Protein AF-A0A8J5TKK1-F1 (afdb_monomer_lite)

Foldseek 3Di:
DDDDDDDDDDDPPVPDPPLVNLVVVLVVLVVVLVVLVVLLVCLVPDPPPDDDDDDPDDDDDRDSVNSVVVSVVSVVVSVVSVVVSVVVLVPDPDPVVNVVVVVVVVVVVVVVVVVVVVVVVVVVVVVVVVVVVVVVVVVVVVVVVVVVVVVVVVVVVVVVVVVVVVVVVVVVPD

Sequence (174 aa):
MHFTGGGGGGGSSGGGATLSEMYQSARRMLLSARDGVARVERLASAPSSSSYSSAPHVGGVGDPAAAADEVRREVTQIRGMCAQMDRLWRSIPAKGQRDLWKRKVEQLSEERILEAKERTELFERANGESSHVLRIFDDEAQAMQSARSSSRMLEEAYDRGVAILHSMLTRGID

Organism: Zizania palustris (NCBI:txid103762)

Secondary structure (DSSP, 8-state):
---PPP---------PPPHHHHHHHHHHHHHHHHHHHHHHHHHHHS------------SSSS-HHHHHHHHHHHHHHHHHHHHHHHHHHHH---HHHHHHHHHHHHHHHHHHHHHHHHHHHHHHHHHHHHHHHHHHHHHHHHHHHHHHHHHHHHHHHHHHHHHHHHHHHHHT--

Radius of gyration: 38.88 Å; chains: 1; bounding box: 72×53×139 Å

Structure (mmCIF, N/CA/C/O backbone):
data_AF-A0A8J5TKK1-F1
#
_entry.id   AF-A0A8J5TKK1-F1
#
loop_
_atom_site.group_PDB
_atom_site.id
_atom_site.type_symbol
_atom_site.label_atom_id
_atom_site.label_alt_id
_atom_site.label_comp_id
_atom_site.label_asym_id
_atom_site.label_entity_id
_atom_site.label_seq_id
_atom_site.pdbx_PDB_ins_code
_atom_site.Cartn_x
_atom_site.Cartn_y
_atom_site.Cartn_z
_atom_site.occupancy
_atom_site.B_iso_or_equiv
_atom_site.auth_seq_id
_atom_site.auth_comp_id
_atom_site.auth_asym_id
_atom_site.auth_atom_id
_atom_site.pdbx_PDB_model_num
ATOM 1 N N . MET A 1 1 ? -16.617 -31.232 65.434 1.00 37.72 1 MET A N 1
ATOM 2 C CA . MET A 1 1 ? -17.635 -31.930 64.624 1.00 37.72 1 MET A CA 1
ATOM 3 C C . MET A 1 1 ? -18.474 -30.879 63.910 1.00 37.72 1 MET A C 1
ATOM 5 O O . MET A 1 1 ? -18.940 -29.970 64.575 1.00 37.72 1 MET A O 1
ATOM 9 N N . HIS A 1 2 ? -18.534 -30.980 62.578 1.00 42.62 2 HIS A N 1
ATOM 10 C CA . HIS A 1 2 ? -19.521 -30.442 61.628 1.00 42.62 2 HIS A CA 1
ATOM 11 C C . HIS A 1 2 ? -20.272 -29.134 61.947 1.00 42.62 2 HIS A C 1
ATOM 13 O O . HIS A 1 2 ? -21.211 -29.128 62.732 1.00 42.62 2 HIS A O 1
ATOM 19 N N . PHE A 1 3 ? -19.998 -28.097 61.147 1.00 39.28 3 PHE A N 1
ATOM 20 C CA . PHE A 1 3 ? -21.066 -27.288 60.556 1.00 39.28 3 PHE A CA 1
ATOM 21 C C . PHE A 1 3 ? -20.974 -27.414 59.036 1.00 39.28 3 PHE A C 1
ATOM 23 O O . PHE A 1 3 ? -19.970 -27.085 58.408 1.00 39.28 3 PHE A O 1
ATOM 30 N N . THR A 1 4 ? -22.011 -28.024 58.482 1.00 44.09 4 THR A N 1
ATOM 31 C CA . THR A 1 4 ? -22.200 -28.382 57.082 1.00 44.09 4 THR A CA 1
ATOM 32 C C . THR A 1 4 ? -22.407 -27.136 56.230 1.00 44.09 4 THR A C 1
ATOM 34 O O . THR A 1 4 ? -23.332 -26.364 56.475 1.00 44.09 4 THR A O 1
ATOM 37 N N . GLY A 1 5 ? -21.562 -26.967 55.212 1.00 40.34 5 GLY A N 1
ATOM 38 C CA . GLY A 1 5 ? -21.752 -25.984 54.153 1.00 40.34 5 GLY A CA 1
ATOM 39 C C . GLY A 1 5 ? -22.956 -26.358 53.292 1.00 40.34 5 GLY A C 1
ATOM 40 O O . GLY A 1 5 ? -22.974 -27.415 52.662 1.00 40.34 5 GLY A O 1
ATOM 41 N N . GLY A 1 6 ? -23.964 -25.490 53.294 1.00 39.78 6 GLY A N 1
ATOM 42 C CA . GLY A 1 6 ? -25.085 -25.530 52.363 1.00 39.78 6 GLY A CA 1
ATOM 43 C C . GLY A 1 6 ? -24.676 -24.870 51.053 1.00 39.78 6 GLY A C 1
ATOM 44 O O . GLY A 1 6 ? -24.340 -23.689 51.027 1.00 39.78 6 GLY A O 1
ATOM 45 N N . GLY A 1 7 ? -24.657 -25.665 49.986 1.00 42.00 7 GLY A N 1
ATOM 46 C CA . GLY A 1 7 ? -24.429 -25.193 48.631 1.00 42.00 7 GLY A CA 1
ATOM 47 C C . GLY A 1 7 ? -25.614 -24.415 48.064 1.00 42.00 7 GLY A C 1
ATOM 48 O O . GLY A 1 7 ? -26.699 -24.377 48.640 1.00 42.00 7 GLY A O 1
ATOM 49 N N . GLY A 1 8 ? -25.403 -23.867 46.871 1.00 36.50 8 GLY A N 1
ATOM 50 C CA . GLY A 1 8 ? -26.500 -23.474 46.002 1.00 36.50 8 GLY A CA 1
ATOM 51 C C . GLY A 1 8 ? -26.244 -22.194 45.231 1.00 36.50 8 GLY A C 1
ATOM 52 O O . GLY A 1 8 ? -26.375 -21.103 45.767 1.00 36.50 8 GLY A O 1
ATOM 53 N N . GLY A 1 9 ? -26.029 -22.361 43.928 1.00 35.16 9 GLY A N 1
ATOM 54 C CA . GLY A 1 9 ? -26.633 -21.457 42.959 1.00 35.16 9 GLY A CA 1
ATOM 55 C C . GLY A 1 9 ? -25.666 -20.550 42.220 1.00 35.16 9 GLY A C 1
ATOM 56 O O . GLY A 1 9 ? -25.015 -19.692 42.801 1.00 35.16 9 GLY A O 1
ATOM 57 N N . GLY A 1 10 ? -25.680 -20.691 40.897 1.00 35.28 10 GLY A N 1
ATOM 58 C CA . GLY A 1 10 ? -25.282 -19.613 40.002 1.00 35.28 10 GLY A CA 1
ATOM 59 C C . GLY A 1 10 ? -24.249 -20.018 38.973 1.00 35.28 10 GLY A C 1
ATOM 60 O O . GLY A 1 10 ? -23.160 -19.458 38.936 1.00 35.28 10 GLY A O 1
ATOM 61 N N . GLY A 1 11 ? -24.602 -20.966 38.103 1.00 44.94 11 GLY A N 1
ATOM 62 C CA . GLY A 1 11 ? -23.945 -21.050 36.809 1.00 44.94 11 GLY A CA 1
ATOM 63 C C . GLY A 1 11 ? -24.092 -19.710 36.087 1.00 44.94 11 GLY A C 1
ATOM 64 O O . GLY A 1 11 ? -25.198 -19.312 35.742 1.00 44.94 11 GLY A O 1
ATOM 65 N N . SER A 1 12 ? -22.973 -19.035 35.845 1.00 46.44 12 SER A N 1
ATOM 66 C CA . SER A 1 12 ? -22.861 -18.023 34.797 1.00 46.44 12 SER A CA 1
ATOM 67 C C . SER A 1 12 ? -22.028 -18.616 33.671 1.00 46.44 12 SER A C 1
ATOM 69 O O . SER A 1 12 ? -20.901 -18.211 33.406 1.00 46.44 12 SER A O 1
ATOM 71 N N . SER A 1 13 ? -22.611 -19.601 32.987 1.00 46.53 13 SER A N 1
ATOM 72 C CA . SER A 1 13 ? -22.230 -19.959 31.622 1.00 46.53 13 SER A CA 1
ATOM 73 C C . SER A 1 13 ? -22.773 -18.886 30.668 1.00 46.53 13 SER A C 1
ATOM 75 O O . SER A 1 13 ? -23.664 -19.133 29.860 1.00 46.53 13 SER A O 1
ATOM 77 N N . GLY A 1 14 ? -22.281 -17.657 30.812 1.00 44.00 14 GLY A N 1
ATOM 78 C CA . GLY A 1 14 ? -22.505 -16.562 29.874 1.00 44.00 14 GLY A CA 1
ATOM 79 C C . GLY A 1 14 ? -21.329 -16.488 28.912 1.00 44.00 14 GLY A C 1
ATOM 80 O O . GLY A 1 14 ? -20.538 -15.555 28.990 1.00 44.00 14 GLY A O 1
ATOM 81 N N . GLY A 1 15 ? -21.173 -17.506 28.061 1.00 42.53 15 GLY A N 1
ATOM 82 C CA . GLY A 1 15 ? -20.136 -17.582 27.028 1.00 42.53 15 GLY A CA 1
ATOM 83 C C . GLY A 1 15 ? -20.390 -16.588 25.894 1.00 42.53 15 GLY A C 1
ATOM 84 O O . GLY A 1 15 ? -20.663 -16.986 24.767 1.00 42.53 15 GLY A O 1
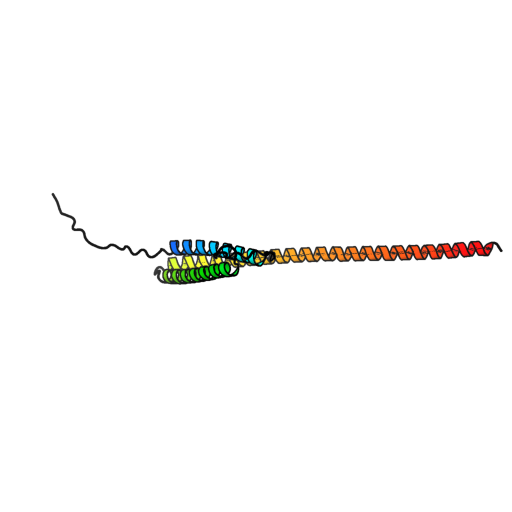ATOM 85 N N . GLY A 1 16 ? -20.359 -15.291 26.194 1.00 53.34 16 GLY A N 1
ATOM 86 C CA . GLY A 1 16 ? -20.218 -14.259 25.176 1.00 53.34 16 GLY A CA 1
ATOM 87 C C . GLY A 1 16 ? -18.755 -14.215 24.762 1.00 53.34 16 GLY A C 1
ATOM 88 O O . GLY A 1 16 ? -17.904 -13.991 25.622 1.00 53.34 16 GLY A O 1
ATOM 89 N N . ALA A 1 17 ? -18.468 -14.455 23.480 1.00 60.09 17 ALA A N 1
ATOM 90 C CA . ALA A 1 17 ? -17.112 -14.368 22.949 1.00 60.09 17 ALA A CA 1
ATOM 91 C C . ALA A 1 17 ? -16.452 -13.071 23.442 1.00 60.09 17 ALA A C 1
ATOM 93 O O . ALA A 1 17 ? -16.985 -11.974 23.248 1.00 60.09 17 ALA A O 1
ATOM 94 N N . THR A 1 18 ? -15.323 -13.193 24.134 1.00 77.75 18 THR A N 1
ATOM 95 C CA . THR A 1 18 ? -14.620 -12.031 24.681 1.00 77.75 18 THR A CA 1
ATOM 96 C C . THR A 1 18 ? -14.172 -11.119 23.534 1.00 77.75 18 THR A C 1
ATOM 98 O O . THR A 1 18 ? -13.967 -11.565 22.403 1.00 77.75 18 THR A O 1
ATOM 101 N N . LEU A 1 19 ? -13.978 -9.822 23.799 1.00 75.88 19 LEU A N 1
ATO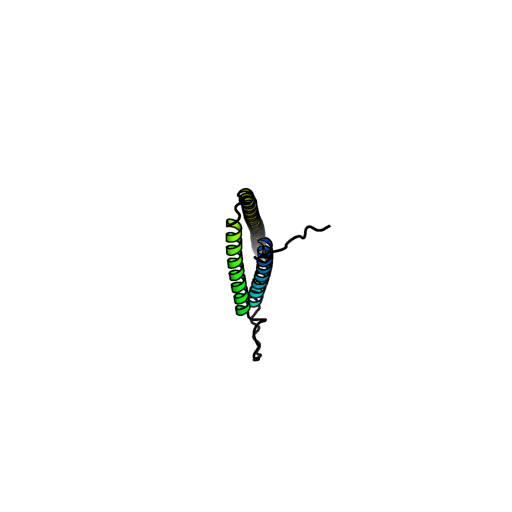M 102 C CA . LEU A 1 19 ? -13.533 -8.855 22.780 1.00 75.88 19 LEU A CA 1
ATOM 103 C C . LEU A 1 19 ? -12.242 -9.322 22.068 1.00 75.88 19 LEU A C 1
ATOM 105 O O . LEU A 1 19 ? -12.060 -9.081 20.876 1.00 75.88 19 LEU A O 1
ATOM 109 N N . SER A 1 20 ? -11.392 -10.066 22.786 1.00 78.00 20 SER A N 1
ATOM 110 C CA . SER A 1 20 ? -10.188 -10.720 22.264 1.00 78.00 20 SER A CA 1
ATOM 111 C C . SER A 1 20 ? -10.496 -11.840 21.261 1.00 78.00 20 SER A C 1
ATOM 113 O O . SER A 1 20 ? -9.914 -11.868 20.178 1.00 78.00 20 SER A O 1
ATOM 115 N N . GLU A 1 21 ? -11.438 -12.736 21.565 1.00 84.50 21 GLU A N 1
ATOM 116 C CA . GLU A 1 21 ? -11.845 -13.830 20.667 1.00 84.50 21 GLU A CA 1
ATOM 117 C C . GLU A 1 21 ? -12.506 -13.294 19.394 1.00 84.50 21 GLU A C 1
ATOM 119 O O . GLU A 1 21 ? -12.194 -13.745 18.288 1.00 84.50 21 GLU A O 1
ATOM 124 N N . MET A 1 22 ? -13.356 -12.272 19.534 1.00 85.38 22 MET A N 1
ATOM 125 C CA . MET A 1 22 ? -13.947 -11.571 18.394 1.00 85.38 22 MET A CA 1
ATOM 126 C C . MET A 1 22 ? -12.878 -10.917 17.518 1.00 85.38 22 MET A C 1
ATOM 128 O O . MET A 1 22 ? -12.909 -11.078 16.299 1.00 85.38 22 MET A O 1
ATOM 132 N N . TYR A 1 23 ? -11.899 -10.242 18.123 1.00 85.56 23 TYR A N 1
ATOM 133 C CA . TYR A 1 23 ? -10.784 -9.644 17.393 1.00 85.56 23 TYR A CA 1
ATOM 134 C C . TYR A 1 23 ? -9.940 -10.697 16.664 1.00 85.56 23 TYR A C 1
ATOM 136 O O . TYR A 1 23 ? -9.640 -10.536 15.482 1.00 85.56 23 TYR A O 1
ATOM 144 N N . GLN A 1 24 ? -9.580 -11.796 17.330 1.00 89.44 24 GLN A N 1
ATOM 145 C CA . GLN A 1 24 ? -8.794 -12.872 16.721 1.00 89.44 24 GLN A CA 1
ATOM 146 C C . GLN A 1 24 ? -9.544 -13.540 15.563 1.00 89.44 24 GLN A C 1
ATOM 148 O O . GLN A 1 24 ? -8.949 -13.817 14.519 1.00 89.44 24 GLN A O 1
ATOM 153 N N . SER A 1 25 ? -10.851 -13.760 15.721 1.00 90.38 25 SER A N 1
ATOM 154 C CA . SER A 1 25 ? -11.701 -14.307 14.665 1.00 90.38 25 SER A CA 1
ATOM 155 C C . SER A 1 25 ? -11.839 -13.336 13.486 1.00 90.38 25 SER A C 1
ATOM 157 O O . SER A 1 25 ? -11.636 -13.742 12.342 1.00 90.38 25 SER A O 1
ATOM 159 N N . ALA A 1 26 ? -12.072 -12.044 13.746 1.00 88.94 26 ALA A N 1
ATOM 160 C CA . ALA A 1 26 ? -12.130 -11.016 12.706 1.00 88.94 26 ALA A CA 1
ATOM 161 C C . ALA A 1 26 ? -10.788 -10.882 11.972 1.00 88.94 26 ALA A C 1
ATOM 163 O O . ALA A 1 26 ? -10.759 -10.771 10.750 1.00 88.94 26 ALA A O 1
ATOM 164 N N . ARG A 1 27 ? -9.663 -10.967 12.694 1.00 88.69 27 ARG A N 1
ATOM 165 C CA . ARG A 1 27 ? -8.313 -10.943 12.114 1.00 88.69 27 ARG A CA 1
ATOM 166 C C . ARG A 1 27 ? -8.061 -12.143 11.203 1.00 88.69 27 ARG A C 1
ATOM 168 O O . ARG A 1 27 ? -7.510 -11.964 10.123 1.00 88.69 27 ARG A O 1
ATOM 175 N N . ARG A 1 28 ? -8.469 -13.349 11.609 1.00 92.44 28 ARG A N 1
ATOM 176 C CA . ARG A 1 28 ? -8.347 -14.553 10.769 1.00 92.44 28 ARG A CA 1
ATOM 177 C C . ARG A 1 28 ? -9.171 -14.416 9.487 1.00 92.44 28 ARG A C 1
ATOM 179 O O . ARG A 1 28 ? -8.663 -14.710 8.412 1.00 92.44 28 ARG A O 1
ATOM 186 N N . MET A 1 29 ? -10.395 -13.903 9.601 1.00 91.75 29 MET A N 1
ATOM 187 C CA . MET A 1 29 ? -11.277 -13.662 8.456 1.00 91.75 29 MET A CA 1
ATOM 188 C C . MET A 1 29 ? -10.746 -12.568 7.526 1.00 91.75 29 MET A C 1
ATOM 190 O O . MET A 1 29 ? -10.800 -12.721 6.316 1.00 91.75 29 MET A O 1
ATOM 194 N N . LEU A 1 30 ? -10.169 -11.494 8.073 1.00 91.38 30 LEU A N 1
ATOM 195 C CA . LEU A 1 30 ? -9.516 -10.444 7.287 1.00 91.38 30 LEU A CA 1
ATOM 196 C C . LEU A 1 30 ? -8.353 -10.991 6.457 1.00 91.38 30 LEU A C 1
ATOM 198 O O . LEU A 1 30 ? -8.190 -10.594 5.308 1.00 91.38 30 LEU A O 1
ATOM 202 N N . LEU A 1 31 ? -7.543 -11.887 7.026 1.00 91.56 31 LEU A N 1
ATOM 203 C CA . LEU A 1 31 ? -6.453 -12.533 6.291 1.00 91.56 31 LEU A CA 1
ATOM 204 C C . LEU A 1 31 ? -7.004 -13.475 5.204 1.00 91.56 31 LEU A C 1
ATOM 206 O O . LEU A 1 31 ? -6.592 -13.346 4.056 1.00 91.56 31 LEU A O 1
ATOM 210 N N . SER A 1 32 ? -8.004 -14.307 5.531 1.00 90.25 32 SER A N 1
ATOM 211 C CA . SER A 1 32 ? -8.713 -15.174 4.567 1.00 90.25 32 SER A CA 1
ATOM 212 C C . SER A 1 32 ? -9.278 -14.388 3.378 1.00 90.25 32 SER A C 1
ATOM 214 O O . SER A 1 32 ? -9.006 -14.722 2.225 1.00 90.25 32 SER A O 1
ATOM 216 N N . ALA A 1 33 ? -9.976 -13.282 3.654 1.00 92.31 33 ALA A N 1
ATOM 217 C CA . ALA A 1 33 ? -10.580 -12.433 2.635 1.00 92.31 33 ALA A CA 1
ATOM 218 C C . ALA A 1 33 ? -9.528 -11.777 1.733 1.00 92.31 33 ALA A C 1
ATOM 220 O O . ALA A 1 33 ? -9.732 -11.686 0.525 1.00 92.31 33 ALA A O 1
ATOM 221 N N . ARG A 1 34 ? -8.380 -11.352 2.285 1.00 92.50 34 ARG A N 1
ATOM 222 C CA . ARG A 1 34 ? -7.260 -10.812 1.488 1.00 92.50 34 ARG A CA 1
ATOM 223 C C . ARG A 1 34 ? -6.681 -11.865 0.549 1.00 92.50 34 ARG A C 1
ATOM 225 O O . ARG A 1 34 ? -6.481 -11.574 -0.629 1.00 92.50 34 ARG A O 1
ATOM 232 N N . ASP A 1 35 ? -6.475 -13.082 1.044 1.00 90.44 35 ASP A N 1
ATOM 233 C CA . ASP A 1 35 ? -6.023 -14.199 0.212 1.00 90.44 35 ASP A CA 1
ATOM 234 C C . ASP A 1 35 ? -7.073 -14.553 -0.854 1.00 90.44 35 ASP A C 1
ATOM 236 O O . ASP A 1 35 ? -6.723 -14.909 -1.980 1.00 90.44 35 ASP A O 1
ATOM 240 N N . GLY A 1 36 ? -8.363 -14.427 -0.524 1.00 87.25 36 GLY A N 1
ATOM 241 C CA . GLY A 1 36 ? -9.487 -14.568 -1.450 1.00 87.25 36 GLY A CA 1
ATOM 242 C C . GLY A 1 36 ? -9.474 -13.534 -2.573 1.00 87.25 36 GLY A C 1
ATOM 243 O O . GLY A 1 36 ? -9.566 -13.910 -3.740 1.00 87.25 36 GLY A O 1
ATOM 244 N N . VAL A 1 37 ? -9.269 -12.253 -2.252 1.00 89.06 37 VAL A N 1
ATOM 245 C CA . VAL A 1 37 ? -9.122 -11.175 -3.248 1.00 89.06 37 VAL A CA 1
ATOM 246 C C . VAL A 1 37 ? -7.953 -11.467 -4.191 1.00 89.06 37 VAL A C 1
ATOM 248 O O . VAL A 1 37 ? -8.135 -11.462 -5.407 1.00 89.06 37 VAL A O 1
ATOM 251 N N . ALA A 1 38 ? -6.792 -11.845 -3.650 1.00 87.94 38 ALA A N 1
ATOM 252 C CA . ALA A 1 38 ? -5.629 -12.209 -4.460 1.00 87.94 38 ALA A CA 1
ATOM 253 C C . ALA A 1 38 ? -5.867 -13.461 -5.336 1.00 87.94 38 ALA A C 1
ATOM 255 O O . ALA A 1 38 ? -5.208 -13.647 -6.362 1.00 87.94 38 ALA A O 1
ATOM 256 N N . ARG A 1 39 ? -6.789 -14.362 -4.960 1.00 86.25 39 ARG A N 1
ATOM 257 C CA . ARG A 1 39 ? -7.235 -15.471 -5.829 1.00 86.25 39 ARG A CA 1
ATOM 258 C C . ARG A 1 39 ? -8.149 -14.977 -6.948 1.00 86.25 39 ARG A C 1
ATOM 260 O O . ARG A 1 39 ? -7.931 -15.366 -8.092 1.00 86.25 39 ARG A O 1
ATOM 267 N N . VAL A 1 40 ? -9.123 -14.118 -6.641 1.00 87.44 40 VAL A N 1
ATOM 268 C CA . VAL A 1 40 ? -10.044 -13.533 -7.634 1.00 87.44 40 VAL A CA 1
ATOM 269 C C . VAL A 1 40 ? -9.268 -12.773 -8.710 1.00 87.44 40 VAL A C 1
ATOM 271 O O . VAL A 1 40 ? -9.510 -12.985 -9.894 1.00 87.44 40 VAL A O 1
ATOM 274 N N . GLU A 1 41 ? -8.285 -11.961 -8.317 1.00 85.38 41 GLU A N 1
ATOM 275 C CA . GLU A 1 41 ? -7.436 -11.208 -9.251 1.00 85.38 41 GLU A CA 1
ATOM 276 C C . GLU A 1 41 ? -6.639 -12.129 -10.1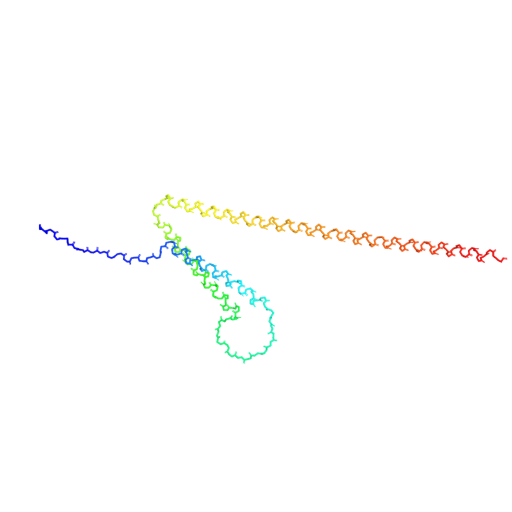85 1.00 85.38 41 GLU A C 1
ATOM 278 O O . GLU A 1 41 ? -6.554 -11.871 -11.386 1.00 85.38 41 GLU A O 1
ATOM 283 N N . ARG A 1 42 ? -6.106 -13.245 -9.669 1.00 86.62 42 ARG A N 1
ATOM 284 C CA . ARG A 1 42 ? -5.386 -14.238 -10.485 1.00 86.62 42 ARG A CA 1
ATOM 285 C C . ARG A 1 42 ? -6.297 -14.975 -11.461 1.00 86.62 42 ARG A C 1
ATOM 287 O O . ARG A 1 42 ? -5.888 -15.199 -12.594 1.00 86.62 42 ARG A O 1
ATOM 294 N N . LEU A 1 43 ? -7.511 -15.335 -11.041 1.00 81.75 43 LEU A N 1
ATOM 295 C CA . LEU A 1 43 ? -8.498 -15.985 -11.911 1.00 81.75 43 LEU A CA 1
ATOM 296 C C . LEU A 1 43 ? -9.024 -15.027 -12.989 1.00 81.75 43 LEU A C 1
ATOM 298 O O . LEU A 1 43 ? -9.246 -15.453 -14.116 1.00 81.75 43 LEU A O 1
ATOM 302 N N . ALA A 1 44 ? -9.172 -13.739 -12.667 1.00 77.62 44 ALA A N 1
ATOM 303 C CA . ALA A 1 44 ? -9.568 -12.704 -13.623 1.00 77.62 44 ALA A CA 1
ATOM 304 C C . ALA A 1 44 ? -8.444 -12.329 -14.606 1.00 77.62 44 ALA A C 1
ATOM 306 O O . ALA A 1 44 ? -8.722 -11.956 -15.742 1.00 77.62 44 ALA A O 1
ATOM 307 N N . SER A 1 45 ? -7.181 -12.435 -14.179 1.00 74.94 45 SER A N 1
ATOM 308 C CA . SER A 1 45 ? -6.002 -12.151 -15.013 1.00 74.94 45 SER A CA 1
ATOM 309 C C . SER A 1 45 ? -5.520 -13.363 -15.816 1.00 74.94 45 SER A C 1
ATOM 311 O O . SER A 1 45 ? -4.638 -13.224 -16.663 1.00 74.94 45 SER A O 1
ATOM 313 N N . ALA A 1 46 ? -6.056 -14.558 -15.548 1.00 70.31 46 ALA A N 1
ATOM 314 C CA . ALA A 1 46 ? -5.726 -15.747 -16.315 1.00 70.31 46 ALA A CA 1
ATOM 315 C C . ALA A 1 46 ? -6.258 -15.582 -17.751 1.00 70.31 46 ALA A C 1
ATOM 317 O O . ALA A 1 46 ? -7.439 -15.266 -17.928 1.00 70.31 46 ALA A O 1
ATOM 318 N N . PRO A 1 47 ? -5.428 -15.793 -18.791 1.00 57.81 47 PRO A N 1
ATOM 319 C CA . PRO A 1 47 ? -5.923 -15.788 -20.157 1.00 57.81 47 PRO A CA 1
ATOM 320 C C . PRO A 1 47 ? -7.025 -16.841 -20.258 1.00 57.81 47 PRO A C 1
ATOM 322 O O . PRO A 1 47 ? -6.849 -17.975 -19.811 1.00 57.81 47 PRO A O 1
ATOM 325 N N . SER A 1 48 ? -8.179 -16.461 -20.812 1.00 56.19 48 SER A N 1
ATOM 326 C CA . SER A 1 48 ? -9.248 -17.406 -21.122 1.00 56.19 48 SER A CA 1
ATOM 327 C C . SER A 1 48 ? -8.735 -18.366 -22.192 1.00 56.19 48 SER A C 1
ATOM 329 O O . SER A 1 48 ? -8.888 -18.123 -23.389 1.00 56.19 48 SER A O 1
ATOM 331 N N . SER A 1 49 ? -8.068 -19.435 -21.767 1.00 44.47 49 SER A N 1
ATOM 332 C CA . SER A 1 49 ? -7.686 -20.543 -22.627 1.00 44.47 49 SER A CA 1
ATOM 333 C C . SER A 1 49 ? -8.972 -21.179 -23.128 1.00 44.47 49 SER A C 1
ATOM 335 O O . SER A 1 49 ? -9.591 -22.005 -22.460 1.00 44.47 49 SER A O 1
ATOM 337 N N . SER A 1 50 ? -9.404 -20.755 -24.309 1.00 54.44 50 SER A N 1
ATOM 338 C CA . SER A 1 50 ? -10.371 -21.492 -25.098 1.00 54.44 50 SER A CA 1
ATOM 339 C C . SER A 1 50 ? -9.781 -22.868 -25.380 1.00 54.44 50 SER A C 1
ATOM 341 O O . SER A 1 50 ? -8.851 -23.024 -26.163 1.00 54.44 50 SER A O 1
ATOM 343 N N . SER A 1 51 ? -10.307 -23.886 -24.715 1.00 43.25 51 SER A N 1
ATOM 344 C CA . SER A 1 51 ? -10.341 -25.244 -25.242 1.00 43.25 51 SER A CA 1
ATOM 345 C C . SER A 1 51 ? -11.447 -25.999 -24.528 1.00 43.25 51 SER A C 1
ATOM 347 O O . SER A 1 51 ? -11.334 -26.356 -23.362 1.00 43.25 51 SER A O 1
ATOM 349 N N . TYR A 1 52 ? -12.559 -26.122 -25.254 1.00 49.47 52 TYR A N 1
ATOM 350 C CA . TYR A 1 52 ? -13.509 -27.227 -25.220 1.00 49.47 52 TYR A CA 1
ATOM 351 C C . TYR A 1 52 ? -13.219 -28.285 -24.140 1.00 49.47 52 TYR A C 1
ATOM 353 O O . TYR A 1 52 ? -12.265 -29.046 -24.220 1.00 49.47 52 TYR A O 1
ATOM 361 N N . SER A 1 53 ? -14.093 -28.385 -23.148 1.00 42.31 53 SER A N 1
ATOM 362 C CA . SER A 1 53 ? -14.460 -29.669 -22.551 1.00 42.31 53 SER A CA 1
ATOM 363 C C . SER A 1 53 ? -15.740 -29.462 -21.768 1.00 42.31 53 SER A C 1
ATOM 365 O O . SER A 1 53 ? -15.755 -28.995 -20.632 1.00 42.31 53 SER A O 1
ATOM 367 N N . SER A 1 54 ? -16.841 -29.774 -22.439 1.00 56.34 54 SER A N 1
ATOM 368 C CA . SER A 1 54 ? -18.149 -29.952 -21.837 1.00 56.34 54 SER A CA 1
ATOM 369 C C . SER A 1 54 ? -18.066 -31.091 -20.817 1.00 56.34 54 SER A C 1
ATOM 371 O O . SER A 1 54 ? -18.101 -32.262 -21.179 1.00 56.34 54 SER A O 1
ATOM 373 N N . ALA A 1 55 ? -17.959 -30.745 -19.539 1.00 45.59 55 ALA A N 1
ATOM 374 C CA . ALA A 1 55 ? -18.288 -31.632 -18.432 1.00 45.59 55 ALA A CA 1
ATOM 375 C C . ALA A 1 55 ? -18.987 -30.806 -17.340 1.00 45.59 55 ALA A C 1
ATOM 377 O O . ALA A 1 55 ? -18.552 -29.679 -17.063 1.00 45.59 55 ALA A O 1
ATOM 378 N N . PRO A 1 56 ? -20.070 -31.319 -16.726 1.00 50.19 56 PRO A N 1
ATOM 379 C CA . PRO A 1 56 ? -20.772 -30.616 -15.666 1.00 50.19 56 PRO A CA 1
ATOM 380 C C . PRO A 1 56 ? -19.889 -30.662 -14.420 1.00 50.19 56 PRO A C 1
ATOM 382 O O . PRO A 1 56 ? -19.833 -31.659 -13.703 1.00 50.19 56 PRO A O 1
ATOM 385 N N . HIS A 1 57 ? -19.141 -29.592 -14.188 1.00 42.28 57 HIS A N 1
ATOM 386 C CA . HIS A 1 57 ? -18.320 -29.448 -13.002 1.00 42.28 57 HIS A CA 1
ATOM 387 C C . HIS A 1 57 ? -19.206 -28.873 -11.901 1.00 42.28 57 HIS A C 1
ATOM 389 O O . HIS A 1 57 ? -19.553 -27.694 -11.878 1.00 42.28 57 HIS A O 1
ATOM 395 N N . VAL A 1 58 ? -19.609 -29.778 -11.010 1.00 46.88 58 VAL A N 1
ATOM 396 C CA . VAL A 1 58 ? -20.063 -29.489 -9.651 1.00 46.88 58 VAL A CA 1
ATOM 397 C C . VAL A 1 58 ? -19.208 -28.351 -9.086 1.00 46.88 58 VAL A C 1
ATOM 399 O O . VAL A 1 58 ? -17.981 -28.391 -9.162 1.00 46.88 58 VAL A O 1
ATOM 402 N N . GLY A 1 59 ? -19.880 -27.301 -8.616 1.00 50.84 59 GLY A N 1
ATOM 403 C CA . GLY A 1 59 ? -19.277 -26.000 -8.361 1.00 50.84 59 GLY A CA 1
ATOM 404 C C . GLY A 1 59 ? -18.093 -25.995 -7.392 1.00 50.84 59 GLY A C 1
ATOM 405 O O . GLY A 1 59 ? -17.951 -26.858 -6.529 1.00 50.84 59 GLY A O 1
ATOM 406 N N . GLY A 1 60 ? -17.294 -24.931 -7.499 1.00 51.72 60 GLY A N 1
ATOM 407 C CA . GLY A 1 60 ? -16.668 -24.335 -6.318 1.00 51.72 60 GLY A CA 1
ATOM 408 C C . GLY A 1 60 ? -15.196 -23.937 -6.402 1.00 51.72 60 GLY A C 1
ATOM 409 O O . GLY A 1 60 ? -14.779 -23.161 -5.555 1.00 51.72 60 GLY A O 1
ATOM 410 N N . VAL A 1 61 ? -14.393 -24.404 -7.366 1.00 52.88 61 VAL A N 1
ATOM 411 C CA . VAL A 1 61 ? -12.917 -24.278 -7.224 1.00 52.88 61 VAL A CA 1
ATOM 412 C C . VAL A 1 61 ? -12.235 -23.372 -8.264 1.00 52.88 61 VAL A C 1
ATOM 414 O O . VAL A 1 61 ? -11.081 -22.999 -8.079 1.00 52.88 61 VAL A O 1
ATOM 417 N N . GLY A 1 62 ? -12.933 -22.93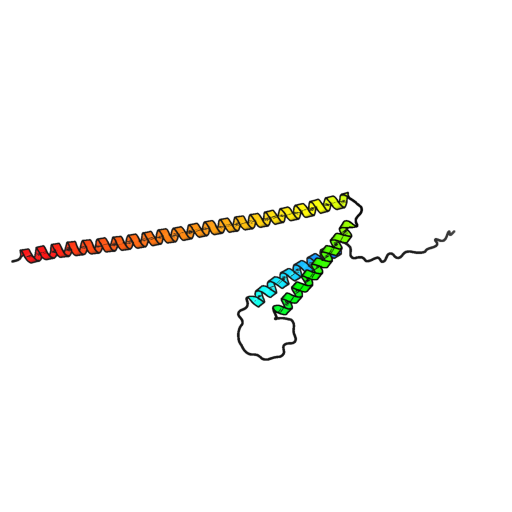6 -9.317 1.00 60.25 62 GLY A N 1
ATOM 418 C CA . GLY A 1 62 ? -12.323 -22.135 -10.394 1.00 60.25 62 GLY A CA 1
ATOM 419 C C . GLY A 1 62 ? -13.129 -20.936 -10.889 1.00 60.25 62 GLY A C 1
ATOM 420 O O . GLY A 1 62 ? -12.691 -20.279 -11.827 1.00 60.25 62 GLY A O 1
ATOM 421 N N . ASP A 1 63 ? -14.290 -20.647 -10.296 1.00 75.38 63 ASP A N 1
ATOM 422 C CA . ASP A 1 63 ? -15.145 -19.549 -10.752 1.00 75.38 63 ASP A CA 1
ATOM 423 C C . ASP A 1 63 ? -14.784 -18.232 -10.031 1.00 75.38 63 ASP A C 1
ATOM 425 O O . ASP A 1 63 ? -14.965 -18.137 -8.807 1.00 75.38 63 ASP A O 1
ATOM 429 N N . PRO A 1 64 ? -14.290 -17.201 -10.751 1.00 76.31 64 PRO A N 1
ATOM 430 C CA . PRO A 1 64 ? -13.985 -15.901 -10.159 1.00 76.31 64 PRO A CA 1
ATOM 431 C C . PRO A 1 64 ? -15.219 -15.223 -9.544 1.00 76.31 64 PRO A C 1
ATOM 433 O O . PRO A 1 64 ? -15.073 -14.482 -8.569 1.00 76.31 64 PRO A O 1
ATOM 436 N N . ALA A 1 65 ? -16.429 -15.483 -10.054 1.00 82.19 65 ALA A N 1
ATOM 437 C CA . ALA A 1 65 ? -17.658 -14.896 -9.523 1.00 82.19 65 ALA A CA 1
ATOM 438 C C . ALA A 1 65 ? -18.016 -15.480 -8.148 1.00 82.19 65 ALA A C 1
ATOM 440 O O . ALA A 1 65 ? -18.268 -14.719 -7.209 1.00 82.19 65 ALA A O 1
ATOM 441 N N . ALA A 1 66 ? -17.949 -16.808 -8.006 1.00 83.56 66 ALA A N 1
ATOM 442 C CA . ALA A 1 66 ? -18.193 -17.501 -6.741 1.00 83.56 66 ALA A CA 1
ATOM 443 C C . ALA A 1 66 ? -17.160 -17.127 -5.661 1.00 83.56 66 ALA A C 1
ATOM 445 O O . ALA A 1 66 ? -17.529 -16.870 -4.514 1.00 83.56 66 ALA A O 1
ATOM 446 N N . ALA A 1 67 ? -15.879 -17.023 -6.033 1.00 82.81 67 ALA A N 1
ATOM 447 C CA . ALA A 1 67 ? -14.823 -16.570 -5.126 1.00 82.81 67 ALA A CA 1
ATOM 448 C C . ALA A 1 67 ? -15.032 -15.107 -4.687 1.00 82.81 67 ALA A C 1
ATOM 450 O O . ALA A 1 67 ? -14.842 -14.765 -3.519 1.00 82.81 67 ALA A O 1
ATOM 451 N N . ALA A 1 68 ? -15.487 -14.238 -5.595 1.00 87.19 68 ALA A N 1
ATOM 452 C CA . ALA A 1 68 ? -15.827 -12.864 -5.247 1.00 87.19 68 ALA A CA 1
ATOM 453 C C . ALA A 1 68 ? -17.060 -12.781 -4.324 1.00 87.19 68 ALA A C 1
ATOM 455 O O . ALA A 1 68 ? -17.104 -11.914 -3.450 1.00 87.19 68 ALA A O 1
ATOM 456 N N . ASP A 1 69 ? -18.048 -13.672 -4.473 1.00 90.31 69 ASP A N 1
ATOM 457 C CA . ASP A 1 69 ? -19.192 -13.777 -3.553 1.00 90.31 69 ASP A CA 1
ATOM 458 C C . ASP A 1 69 ? -18.785 -14.217 -2.145 1.00 90.31 69 ASP A C 1
ATOM 460 O O . ASP A 1 69 ? -19.296 -13.677 -1.161 1.00 90.31 69 ASP A O 1
ATOM 464 N N . GLU A 1 70 ? -17.850 -15.159 -2.032 1.00 89.00 70 GLU A N 1
ATOM 465 C CA . GLU A 1 70 ? -17.286 -15.579 -0.748 1.00 89.00 70 GLU A CA 1
ATOM 466 C C . GLU A 1 70 ? -16.595 -14.406 -0.040 1.00 89.00 70 GLU A C 1
ATOM 468 O O . GLU A 1 70 ? -16.952 -14.079 1.094 1.00 89.00 70 GLU A O 1
ATOM 473 N N . VAL A 1 71 ? -15.724 -13.679 -0.749 1.00 91.44 71 VAL A N 1
ATOM 474 C CA . VAL A 1 71 ? -15.076 -12.465 -0.226 1.00 91.44 71 VAL A CA 1
ATOM 475 C C . VAL A 1 71 ? -16.117 -11.420 0.203 1.00 91.44 71 VAL A C 1
ATOM 477 O O . VAL A 1 71 ? -15.996 -10.826 1.276 1.00 91.44 71 VAL A O 1
ATOM 480 N N . ARG A 1 72 ? -17.183 -11.199 -0.583 1.00 92.88 72 ARG A N 1
ATOM 481 C CA . ARG A 1 72 ? -18.274 -10.267 -0.221 1.00 92.88 72 ARG A CA 1
ATOM 482 C C . ARG A 1 72 ? -18.988 -10.678 1.070 1.00 92.88 72 ARG A C 1
ATOM 484 O O . ARG A 1 72 ? -19.330 -9.813 1.888 1.00 92.88 72 ARG A O 1
ATOM 491 N N . ARG A 1 73 ? -19.222 -11.977 1.265 1.00 94.25 73 ARG A N 1
ATOM 492 C CA . ARG A 1 73 ? -19.838 -12.517 2.488 1.00 94.25 73 ARG A CA 1
ATOM 493 C C . ARG A 1 73 ? -18.914 -12.356 3.689 1.00 94.25 73 ARG A C 1
ATOM 495 O O . ARG A 1 73 ? -19.358 -11.821 4.705 1.00 94.25 73 ARG A O 1
ATOM 502 N N . GLU A 1 74 ? -17.640 -12.719 3.556 1.00 92.62 74 GLU A N 1
ATOM 503 C CA . GLU A 1 74 ? -16.636 -12.553 4.615 1.00 92.62 74 GLU A CA 1
ATOM 504 C C . GLU A 1 74 ? -16.501 -11.081 5.030 1.00 92.62 74 GLU A C 1
ATOM 506 O O . GLU A 1 74 ? -16.562 -10.760 6.216 1.00 92.62 74 GLU A O 1
ATOM 511 N N . VAL A 1 75 ? -16.426 -10.151 4.071 1.00 92.94 75 VAL A N 1
ATOM 512 C CA . VAL A 1 75 ? -16.394 -8.698 4.337 1.00 92.94 75 VAL A CA 1
ATOM 513 C C . VAL A 1 75 ? -17.636 -8.240 5.106 1.00 92.94 75 VAL A C 1
ATOM 515 O O . VAL A 1 75 ? -17.538 -7.434 6.035 1.00 92.94 75 VAL A O 1
ATOM 518 N N . THR A 1 76 ? -18.813 -8.757 4.751 1.00 95.56 76 THR A N 1
ATOM 519 C CA . THR A 1 76 ? -20.065 -8.446 5.455 1.00 95.56 76 THR A CA 1
ATOM 520 C C . THR A 1 76 ? -20.041 -8.966 6.895 1.00 95.56 76 THR A C 1
ATOM 522 O O . THR A 1 76 ? -20.435 -8.249 7.819 1.00 95.56 76 THR A O 1
ATOM 525 N N . GLN A 1 77 ? -19.511 -10.169 7.114 1.00 93.00 77 GLN A N 1
ATOM 526 C CA . GLN A 1 77 ? -19.360 -10.752 8.446 1.00 93.00 77 GLN A CA 1
ATOM 527 C C . GLN A 1 77 ? -18.332 -9.990 9.295 1.00 93.00 77 GLN A C 1
ATOM 529 O O . GLN A 1 77 ? -18.619 -9.680 10.453 1.00 93.00 77 GLN A O 1
ATOM 534 N N . ILE A 1 78 ? -17.195 -9.591 8.713 1.00 93.06 78 ILE A N 1
ATOM 535 C CA . ILE A 1 78 ? -16.197 -8.728 9.366 1.00 93.06 78 ILE A CA 1
ATOM 536 C C . ILE A 1 78 ? -16.853 -7.422 9.823 1.00 93.06 78 ILE A C 1
ATOM 538 O O . ILE A 1 78 ? -16.717 -7.050 10.987 1.00 93.06 78 ILE A O 1
ATOM 542 N N . ARG A 1 79 ? -17.626 -6.753 8.954 1.00 92.12 79 ARG A N 1
ATOM 543 C CA . ARG A 1 79 ? -18.354 -5.520 9.314 1.00 92.12 79 ARG A CA 1
ATOM 544 C C . ARG A 1 79 ? -19.306 -5.737 10.494 1.00 92.12 79 ARG A C 1
ATOM 546 O O . ARG A 1 79 ? -19.346 -4.911 11.407 1.00 92.12 79 ARG A O 1
ATOM 553 N N . GLY A 1 80 ? -20.035 -6.854 10.511 1.00 92.50 80 GLY A N 1
ATOM 554 C CA . GLY A 1 80 ? -20.912 -7.225 11.625 1.00 92.50 80 GLY A CA 1
ATOM 555 C C . GLY A 1 80 ? -20.155 -7.479 12.934 1.00 92.50 80 GLY A C 1
ATOM 556 O O . GLY A 1 80 ? -20.614 -7.082 14.006 1.00 92.50 80 GLY A O 1
ATOM 557 N N . MET A 1 81 ? -18.977 -8.100 12.866 1.00 88.75 81 MET A N 1
ATOM 558 C CA . MET A 1 81 ? -18.108 -8.304 14.028 1.00 88.75 81 MET A CA 1
ATOM 559 C C . MET A 1 81 ? -17.505 -6.993 14.538 1.00 88.75 81 MET A C 1
ATOM 561 O O . MET A 1 81 ? -17.475 -6.789 15.749 1.00 88.75 81 MET A O 1
ATOM 565 N N . CYS A 1 82 ? -17.098 -6.082 13.648 1.00 87.62 82 CYS A N 1
ATOM 566 C CA . CYS A 1 82 ? -16.639 -4.741 14.018 1.00 87.62 82 CYS A CA 1
ATOM 567 C C . CYS A 1 82 ? -17.726 -3.985 14.789 1.00 87.62 82 CYS A C 1
ATOM 569 O O . CYS A 1 82 ? -17.475 -3.525 15.898 1.00 87.62 82 CYS A O 1
ATOM 571 N N . ALA A 1 83 ? -18.959 -3.955 14.274 1.00 87.94 83 ALA A N 1
ATOM 572 C CA . ALA A 1 83 ? -20.074 -3.294 14.952 1.00 87.94 83 ALA A CA 1
ATOM 573 C C . ALA A 1 83 ? -20.382 -3.905 16.334 1.00 87.94 83 ALA A C 1
ATOM 575 O O . ALA A 1 83 ? -20.730 -3.186 17.272 1.00 87.94 83 ALA A O 1
ATOM 576 N N . GLN A 1 84 ? -20.251 -5.227 16.479 1.00 88.00 84 GLN A N 1
ATOM 577 C CA . GLN A 1 84 ? -20.408 -5.907 17.768 1.00 88.00 84 GLN A CA 1
ATOM 578 C C . GLN A 1 84 ? -19.264 -5.578 18.735 1.00 88.00 84 GLN A C 1
ATOM 580 O O . GLN A 1 84 ? -19.526 -5.241 19.890 1.00 88.00 84 GLN A O 1
ATOM 585 N N . MET A 1 85 ? -18.016 -5.596 18.260 1.00 87.44 85 MET A N 1
ATOM 586 C CA . MET A 1 85 ? -16.855 -5.163 19.039 1.00 87.44 85 MET A CA 1
ATOM 587 C C . MET A 1 85 ? -17.005 -3.710 19.495 1.00 87.44 85 MET A C 1
ATOM 589 O O . MET A 1 85 ? -16.746 -3.426 20.658 1.00 87.44 85 MET A O 1
ATOM 593 N N . ASP A 1 86 ? -17.490 -2.810 18.637 1.00 84.00 86 ASP A N 1
ATOM 594 C CA . ASP A 1 86 ? -17.743 -1.403 18.969 1.00 84.00 86 ASP A CA 1
ATOM 595 C C . ASP A 1 86 ? -18.814 -1.227 20.052 1.00 84.00 86 ASP A C 1
ATOM 597 O O . ASP A 1 86 ? -18.694 -0.353 20.917 1.00 84.00 86 ASP A O 1
ATOM 601 N N . ARG A 1 87 ? -19.869 -2.050 20.029 1.00 84.56 87 ARG A N 1
ATOM 602 C CA . ARG A 1 87 ? -20.911 -2.042 21.068 1.00 84.56 87 ARG A CA 1
ATOM 603 C C . ARG A 1 87 ? -20.368 -2.541 22.402 1.00 84.56 87 ARG A C 1
ATOM 605 O O . ARG A 1 87 ? -20.564 -1.869 23.413 1.00 84.56 87 ARG A O 1
ATOM 612 N N . LEU A 1 88 ? -19.656 -3.669 22.398 1.00 83.62 88 LEU A N 1
ATOM 613 C CA . LEU A 1 88 ? -19.013 -4.218 23.597 1.00 83.62 88 LEU A CA 1
ATOM 614 C C . LEU A 1 88 ? -18.015 -3.218 24.175 1.00 83.62 88 LEU A C 1
ATOM 616 O O . LEU A 1 88 ? -18.043 -2.915 25.364 1.00 83.62 88 LEU A O 1
ATOM 620 N N . TRP A 1 89 ? -17.206 -2.624 23.307 1.00 74.62 89 TRP A N 1
ATOM 621 C CA . TRP A 1 89 ? -16.251 -1.589 23.653 1.00 74.62 89 TRP A CA 1
ATOM 622 C C . TRP A 1 89 ? -16.904 -0.364 24.311 1.00 74.62 89 TRP A C 1
ATOM 624 O O . TRP A 1 89 ? -16.451 0.105 25.357 1.00 74.62 89 TRP A O 1
ATOM 634 N N . ARG A 1 90 ? -18.008 0.140 23.744 1.00 78.19 90 ARG A N 1
ATOM 635 C CA . ARG A 1 90 ? -18.770 1.265 24.314 1.00 78.19 90 ARG A CA 1
ATOM 636 C C . ARG A 1 90 ? -19.474 0.925 25.625 1.00 78.19 90 ARG A C 1
ATOM 638 O O . ARG A 1 90 ? -19.747 1.841 26.398 1.00 78.19 90 ARG A O 1
ATOM 645 N N . SER A 1 91 ? -19.751 -0.354 25.874 1.00 80.44 91 SER A N 1
ATOM 646 C CA . SER A 1 91 ? -20.400 -0.817 27.102 1.00 80.44 91 SER A CA 1
ATOM 647 C C . SER A 1 91 ? -19.457 -0.891 28.311 1.00 80.44 91 SER A C 1
ATOM 649 O O . SER A 1 91 ? -19.928 -1.024 29.436 1.00 80.44 91 SER A O 1
ATOM 651 N N . ILE A 1 92 ? -18.137 -0.757 28.110 1.00 76.94 92 ILE A N 1
ATOM 652 C CA . ILE A 1 92 ? -17.147 -0.772 29.195 1.00 76.94 92 ILE A CA 1
ATOM 653 C C . ILE A 1 92 ? -17.235 0.546 29.997 1.00 76.94 92 ILE A C 1
ATOM 655 O O . ILE A 1 92 ? -16.935 1.616 29.455 1.00 76.94 92 ILE A O 1
ATOM 659 N N . PRO A 1 93 ? -17.586 0.504 31.300 1.00 65.94 93 PRO A N 1
ATOM 660 C CA . PRO A 1 93 ? -17.795 1.707 32.114 1.00 65.94 93 PRO A CA 1
ATOM 661 C C . PRO A 1 93 ? -16.485 2.411 32.517 1.00 65.94 93 PRO A C 1
ATOM 663 O O . PRO A 1 93 ? -16.492 3.581 32.897 1.00 65.94 93 PRO A O 1
ATOM 666 N N . ALA A 1 94 ? -15.337 1.734 32.413 1.00 74.31 94 ALA A N 1
ATOM 667 C CA . ALA A 1 94 ? -14.040 2.275 32.811 1.00 74.31 94 ALA A CA 1
ATOM 668 C C . ALA A 1 94 ? -13.476 3.269 31.772 1.00 74.31 94 ALA A C 1
ATOM 670 O O . ALA A 1 94 ? -12.886 2.880 30.760 1.00 74.31 94 ALA A O 1
ATOM 671 N N . LYS A 1 95 ? -13.594 4.575 32.057 1.00 69.25 95 LYS A N 1
ATOM 672 C CA . LYS A 1 95 ? -13.078 5.676 31.216 1.00 69.25 95 LYS A CA 1
ATOM 673 C C . LYS A 1 95 ? -11.582 5.537 30.880 1.00 69.25 95 LYS A C 1
ATOM 675 O O . LYS A 1 95 ? -11.199 5.737 29.734 1.00 69.25 95 LYS A O 1
ATOM 680 N N . GLY A 1 96 ? -10.763 5.094 31.838 1.00 73.00 96 GLY A N 1
ATOM 681 C CA . GLY A 1 96 ? -9.321 4.907 31.637 1.00 73.00 96 GLY A CA 1
ATOM 682 C C . GLY A 1 96 ? -8.964 3.848 30.586 1.00 73.00 96 GLY A C 1
ATOM 683 O O . GLY A 1 96 ? -8.087 4.086 29.763 1.00 73.00 96 GLY A O 1
ATOM 684 N N . GLN A 1 97 ? -9.677 2.715 30.553 1.00 68.12 97 GLN A N 1
ATOM 685 C CA . GLN A 1 97 ? -9.492 1.689 29.516 1.00 68.12 97 GLN A CA 1
ATOM 686 C C . GLN A 1 97 ? -9.897 2.230 28.145 1.00 68.12 97 GLN A C 1
ATOM 688 O O . GLN A 1 97 ? -9.165 2.065 27.167 1.00 68.12 97 GLN A O 1
ATOM 693 N N . ARG A 1 98 ? -11.014 2.967 28.098 1.00 71.56 98 ARG A N 1
ATOM 694 C CA . ARG A 1 98 ? -11.505 3.589 26.869 1.00 71.56 98 ARG A CA 1
ATOM 695 C C . ARG A 1 98 ? -10.505 4.544 26.220 1.00 71.56 98 ARG A C 1
ATOM 697 O O . ARG A 1 98 ? -10.300 4.501 25.006 1.00 71.56 98 ARG A O 1
ATOM 704 N N . ASP A 1 99 ? -9.886 5.397 27.024 1.00 77.81 99 ASP A N 1
ATOM 705 C CA . ASP A 1 99 ? -8.935 6.398 26.535 1.00 77.81 99 ASP A CA 1
ATOM 706 C C . ASP A 1 99 ? -7.613 5.763 26.071 1.00 77.81 99 ASP A C 1
ATOM 708 O O . ASP A 1 99 ? -6.979 6.251 25.136 1.00 77.81 99 ASP A O 1
ATOM 712 N N . LEU A 1 100 ? -7.217 4.642 26.678 1.00 75.44 100 LEU A N 1
ATOM 713 C CA . LEU A 1 100 ? -5.987 3.921 26.345 1.00 75.44 100 LEU A CA 1
ATOM 714 C C . LEU A 1 100 ? -6.070 3.247 24.970 1.00 75.44 100 LEU A C 1
ATOM 716 O O . LEU A 1 100 ? -5.158 3.366 24.155 1.00 75.44 100 LEU A O 1
ATOM 720 N N . TRP A 1 101 ? -7.192 2.596 24.677 1.00 76.69 101 TRP A N 1
ATOM 721 C CA . TRP A 1 101 ? -7.455 2.031 23.353 1.00 76.69 101 TRP A CA 1
ATOM 722 C C . TRP A 1 101 ? -7.678 3.105 22.297 1.00 76.69 101 TRP A C 1
ATOM 724 O O . TRP A 1 101 ? -7.195 2.947 21.184 1.00 76.69 101 TRP A O 1
ATOM 734 N N . LYS A 1 102 ? -8.355 4.214 22.634 1.00 77.50 102 LYS A N 1
ATOM 735 C CA . LYS A 1 102 ? -8.508 5.337 21.699 1.00 77.50 102 LYS A CA 1
ATOM 736 C C . LYS A 1 102 ? -7.139 5.843 21.235 1.00 77.50 102 LYS A C 1
ATOM 738 O O . LYS A 1 102 ? -6.913 5.903 20.033 1.00 77.50 102 LYS A O 1
ATOM 743 N N . ARG A 1 103 ? -6.210 6.082 22.170 1.00 81.62 103 ARG A N 1
ATOM 744 C CA . ARG A 1 103 ? -4.818 6.445 21.847 1.00 81.62 103 ARG A CA 1
ATOM 745 C C . ARG A 1 103 ? -4.126 5.397 20.976 1.00 81.62 103 ARG A C 1
ATOM 747 O O . ARG A 1 103 ? -3.419 5.750 20.045 1.00 81.62 103 ARG A O 1
ATOM 754 N N . LYS A 1 104 ? -4.348 4.109 21.246 1.00 77.62 104 LYS A N 1
ATOM 755 C CA . LYS A 1 104 ? -3.750 3.022 20.457 1.00 77.62 104 LYS A CA 1
ATOM 756 C C . LYS A 1 104 ? -4.308 2.942 19.031 1.00 77.62 104 LYS A C 1
ATOM 758 O O . LYS A 1 104 ? -3.560 2.667 18.102 1.00 77.62 104 LYS A O 1
ATOM 763 N N . VAL A 1 105 ? -5.606 3.181 18.854 1.00 78.94 105 VAL A N 1
ATOM 764 C CA . VAL A 1 105 ? -6.254 3.247 17.534 1.00 78.94 105 VAL A CA 1
ATOM 765 C C . VAL A 1 105 ? -5.739 4.446 16.743 1.00 78.94 105 VAL A C 1
ATOM 767 O O . VAL A 1 105 ? -5.427 4.299 15.566 1.00 78.94 105 VAL A O 1
ATOM 770 N N . GLU A 1 106 ? -5.617 5.601 17.393 1.00 78.62 106 GLU A N 1
ATOM 771 C CA . GLU A 1 106 ? -5.087 6.824 16.787 1.00 78.62 106 GLU A CA 1
ATOM 772 C C . GLU A 1 106 ? -3.636 6.627 16.325 1.00 78.62 106 GLU A C 1
ATOM 774 O O . GLU A 1 106 ? -3.353 6.812 15.144 1.00 78.62 106 GLU A O 1
ATOM 779 N N . GLN A 1 107 ? -2.770 6.072 17.179 1.00 78.25 107 GLN A N 1
ATOM 780 C CA . GLN A 1 107 ? -1.391 5.713 16.816 1.00 78.25 107 GLN A CA 1
ATOM 781 C C . GLN A 1 107 ? -1.311 4.769 15.608 1.00 78.25 107 GLN A C 1
ATOM 783 O O . GLN A 1 107 ? -0.539 5.007 14.684 1.00 78.25 107 GLN A O 1
ATOM 788 N N . LEU A 1 108 ? -2.128 3.709 15.578 1.00 77.38 108 LEU A N 1
ATOM 789 C CA . LEU A 1 108 ? -2.160 2.786 14.437 1.00 77.38 108 LEU A CA 1
ATOM 790 C C . LEU A 1 108 ? -2.647 3.471 13.153 1.00 77.38 108 LEU A C 1
ATOM 792 O O . LEU A 1 108 ? -2.214 3.103 12.063 1.00 77.38 108 LEU A O 1
ATOM 796 N N . SER A 1 109 ? -3.557 4.443 13.258 1.00 75.38 109 SER A N 1
ATOM 797 C CA . SER A 1 109 ? -4.035 5.200 12.098 1.00 75.38 109 SER A CA 1
ATOM 798 C C . SER A 1 109 ? -2.971 6.154 11.552 1.00 75.38 109 SER A C 1
ATOM 800 O O . SER A 1 109 ? -2.786 6.223 10.337 1.00 75.38 109 SER A O 1
ATOM 802 N N . GLU A 1 110 ? -2.223 6.818 12.433 1.00 76.81 110 GLU A N 1
ATOM 803 C CA . GLU A 1 110 ? -1.103 7.688 12.070 1.00 76.81 110 GLU A CA 1
ATOM 804 C C . GLU A 1 110 ? 0.018 6.894 11.391 1.00 76.81 110 GLU A C 1
ATOM 806 O O . GLU A 1 110 ? 0.495 7.298 10.332 1.00 76.81 110 GLU A O 1
ATOM 811 N N . GLU A 1 111 ? 0.373 5.725 11.935 1.00 81.88 111 GLU A N 1
ATOM 812 C CA . GLU A 1 111 ? 1.377 4.822 11.355 1.00 81.88 111 GLU A CA 1
ATOM 813 C C . GLU A 1 111 ? 1.008 4.416 9.920 1.00 81.88 111 GLU A C 1
ATOM 815 O O . GLU A 1 111 ? 1.837 4.496 9.018 1.00 81.88 111 GLU A O 1
ATOM 820 N N . ARG A 1 112 ? -0.259 4.055 9.670 1.00 77.94 112 ARG A N 1
ATOM 821 C CA . ARG A 1 112 ? -0.725 3.670 8.325 1.00 77.94 112 ARG A CA 1
ATOM 822 C C . ARG A 1 112 ? -0.738 4.838 7.345 1.00 77.94 112 ARG A C 1
ATOM 824 O O . ARG A 1 112 ? -0.480 4.637 6.161 1.00 77.94 112 ARG A O 1
ATOM 831 N N . ILE A 1 113 ? -1.040 6.047 7.817 1.00 83.12 113 ILE A N 1
ATOM 832 C CA . ILE A 1 113 ? -0.973 7.258 6.990 1.00 83.12 113 ILE A CA 1
ATOM 833 C C . ILE A 1 113 ? 0.482 7.564 6.618 1.00 83.12 113 ILE A C 1
ATOM 835 O O . ILE A 1 113 ? 0.745 7.922 5.473 1.00 83.12 113 ILE A O 1
ATOM 839 N N . LEU A 1 114 ? 1.421 7.412 7.554 1.00 79.38 114 LEU A N 1
ATOM 840 C CA . LEU A 1 114 ? 2.848 7.614 7.298 1.00 79.38 114 LEU A CA 1
ATOM 841 C C . LEU A 1 114 ? 3.409 6.561 6.336 1.00 79.38 114 LEU A C 1
ATOM 843 O O . LEU A 1 114 ? 4.065 6.929 5.370 1.00 79.38 114 LEU A O 1
ATOM 847 N N . GLU A 1 115 ? 3.074 5.286 6.526 1.00 79.50 115 GLU A N 1
ATOM 848 C CA . GLU A 1 115 ? 3.473 4.190 5.630 1.00 79.50 115 GLU A CA 1
ATOM 849 C C . GLU A 1 115 ? 2.947 4.407 4.198 1.00 79.50 115 GLU A C 1
ATOM 851 O O . GLU A 1 115 ? 3.662 4.212 3.214 1.00 79.50 115 GLU A O 1
ATOM 856 N N . ALA A 1 116 ? 1.701 4.876 4.062 1.00 78.38 116 ALA A N 1
ATOM 857 C CA . ALA A 1 116 ? 1.137 5.228 2.762 1.00 78.38 116 ALA A CA 1
ATOM 858 C C . ALA A 1 116 ? 1.864 6.420 2.116 1.00 78.38 116 ALA A C 1
ATOM 860 O O . ALA A 1 116 ? 2.102 6.390 0.909 1.00 78.38 116 ALA A O 1
ATOM 861 N N . LYS A 1 117 ? 2.243 7.433 2.908 1.00 75.94 117 LYS A N 1
ATOM 862 C CA . LYS A 1 117 ? 3.021 8.589 2.436 1.00 75.94 117 LYS A CA 1
ATOM 863 C C . LYS A 1 117 ? 4.420 8.187 1.977 1.00 75.94 117 LYS A C 1
ATOM 865 O O . LYS A 1 117 ? 4.812 8.537 0.869 1.00 75.94 117 LYS A O 1
ATOM 870 N N . GLU A 1 118 ? 5.131 7.387 2.764 1.00 81.62 118 GLU A N 1
ATOM 871 C CA . GLU A 1 118 ? 6.454 6.873 2.395 1.00 81.62 118 GLU A CA 1
ATOM 872 C C . GLU A 1 118 ? 6.382 6.078 1.084 1.00 81.62 118 GLU A C 1
ATOM 874 O O . GLU A 1 118 ? 7.181 6.275 0.170 1.00 81.62 118 GLU A O 1
ATOM 879 N N . ARG A 1 119 ? 5.354 5.236 0.929 1.00 79.38 119 ARG A N 1
ATOM 880 C CA . ARG A 1 119 ? 5.139 4.484 -0.310 1.00 79.38 119 ARG A CA 1
ATOM 881 C C . ARG A 1 119 ? 4.865 5.393 -1.513 1.00 79.38 119 ARG A C 1
ATOM 883 O O . ARG A 1 119 ? 5.304 5.067 -2.616 1.00 79.38 119 ARG A O 1
ATOM 890 N N . THR A 1 120 ? 4.158 6.510 -1.329 1.00 75.44 120 THR A N 1
ATOM 891 C CA . THR A 1 120 ? 3.964 7.497 -2.404 1.00 75.44 120 THR A CA 1
ATOM 892 C C . THR A 1 120 ? 5.248 8.251 -2.740 1.00 75.44 120 THR A C 1
ATOM 894 O O . THR A 1 120 ? 5.533 8.425 -3.920 1.00 75.44 120 THR A O 1
ATOM 897 N N . GLU A 1 121 ? 6.061 8.609 -1.746 1.00 83.94 121 GLU A N 1
ATOM 898 C CA . GLU A 1 121 ? 7.348 9.289 -1.953 1.00 83.94 121 GLU A CA 1
ATOM 899 C C . GLU A 1 121 ? 8.359 8.387 -2.676 1.00 83.94 121 GLU A C 1
ATOM 901 O O . GLU A 1 121 ? 9.042 8.822 -3.605 1.00 83.94 121 GLU A O 1
ATOM 906 N N . LEU A 1 122 ? 8.421 7.100 -2.314 1.00 84.50 122 LEU A N 1
ATOM 907 C CA . LEU A 1 122 ? 9.249 6.116 -3.017 1.00 84.50 122 LEU A CA 1
ATOM 908 C C . LEU A 1 122 ? 8.816 5.953 -4.478 1.00 84.50 122 LEU A C 1
ATOM 910 O O . LEU A 1 122 ? 9.665 5.853 -5.366 1.00 84.50 122 LEU A O 1
ATOM 914 N N . PHE A 1 123 ? 7.506 5.948 -4.734 1.00 76.31 123 PHE A N 1
ATOM 915 C CA . PHE A 1 123 ? 6.966 5.861 -6.088 1.00 76.31 123 PHE A CA 1
ATOM 916 C C . PHE A 1 123 ? 7.279 7.119 -6.913 1.00 76.31 123 PHE A C 1
ATOM 918 O O . PHE A 1 123 ? 7.703 7.011 -8.064 1.00 76.31 123 PHE A O 1
ATOM 925 N N . GLU A 1 124 ? 7.134 8.306 -6.324 1.00 78.94 124 GLU A N 1
ATOM 926 C CA . GLU A 1 124 ? 7.458 9.581 -6.972 1.00 78.94 124 GLU A CA 1
ATOM 927 C C . GLU A 1 124 ? 8.950 9.673 -7.318 1.00 78.94 124 GLU A C 1
ATOM 929 O O . GLU A 1 124 ? 9.309 10.030 -8.444 1.00 78.94 124 GLU A O 1
ATOM 934 N N . ARG A 1 125 ? 9.825 9.257 -6.395 1.00 76.56 125 ARG A N 1
ATOM 935 C CA . ARG A 1 125 ? 11.274 9.222 -6.620 1.00 76.56 125 ARG A CA 1
ATOM 936 C C . ARG A 1 125 ? 11.664 8.263 -7.745 1.00 76.56 125 ARG A C 1
ATOM 938 O O . ARG A 1 125 ? 12.480 8.623 -8.589 1.00 76.56 125 ARG A O 1
ATOM 945 N N . ALA A 1 126 ? 11.074 7.069 -7.780 1.00 77.75 126 ALA A N 1
ATOM 946 C CA . ALA A 1 126 ? 11.326 6.101 -8.848 1.00 77.75 126 ALA A CA 1
ATOM 947 C C . ALA A 1 126 ? 10.866 6.623 -10.223 1.00 77.75 126 ALA A C 1
ATOM 949 O O . ALA A 1 126 ? 11.552 6.424 -11.226 1.00 77.75 126 ALA A O 1
ATOM 950 N N . ASN A 1 127 ? 9.736 7.333 -10.272 1.00 79.44 127 ASN A N 1
ATOM 951 C CA . ASN A 1 127 ? 9.229 7.926 -11.507 1.00 79.44 127 ASN A CA 1
ATOM 952 C C . ASN A 1 127 ? 10.100 9.100 -11.995 1.00 79.44 127 ASN A C 1
ATOM 954 O O . ASN A 1 127 ? 10.358 9.223 -13.193 1.00 79.44 127 ASN A O 1
ATOM 958 N N . GLY A 1 128 ? 10.597 9.935 -11.076 1.00 79.00 128 GLY A N 1
ATOM 959 C CA . GLY A 1 128 ? 11.550 11.003 -11.391 1.00 79.00 128 GLY A CA 1
ATOM 960 C C . GLY A 1 128 ? 12.858 10.471 -11.988 1.00 79.00 128 GLY A C 1
ATOM 961 O O . GLY A 1 128 ? 13.328 10.995 -12.998 1.00 79.00 128 GLY A O 1
ATOM 962 N N . GLU A 1 129 ? 13.391 9.384 -11.427 1.00 80.44 129 GLU A N 1
ATOM 963 C CA . GLU A 1 129 ? 14.591 8.710 -11.939 1.00 80.44 129 GLU A CA 1
ATOM 964 C C . GLU A 1 129 ? 14.364 8.135 -13.348 1.00 80.44 129 GLU A C 1
ATOM 966 O O . GLU A 1 129 ? 15.164 8.357 -14.256 1.00 80.44 129 GLU A O 1
ATOM 971 N N . SER A 1 130 ? 13.227 7.468 -13.577 1.00 79.69 130 SER A N 1
ATOM 972 C CA . SER A 1 130 ? 12.882 6.940 -14.904 1.00 79.69 130 SER A CA 1
ATOM 973 C C . SER A 1 130 ? 12.721 8.047 -15.952 1.00 79.69 130 SER A C 1
ATOM 975 O O . SER A 1 130 ? 13.117 7.863 -17.102 1.00 79.69 130 SER A O 1
ATOM 977 N N . SER A 1 131 ? 12.158 9.196 -15.568 1.00 84.44 131 SER A N 1
ATOM 978 C CA . SER A 1 131 ? 12.028 10.370 -16.441 1.00 84.44 131 SER A CA 1
ATOM 979 C C . SER A 1 131 ? 13.394 10.940 -16.842 1.00 84.44 131 SER A C 1
ATOM 981 O O . SER A 1 131 ? 13.617 11.277 -18.006 1.00 84.44 131 SER A O 1
ATOM 983 N N . HIS A 1 132 ? 14.346 10.988 -15.904 1.00 86.25 132 HIS A N 1
ATOM 984 C CA . HIS A 1 132 ? 15.710 11.435 -16.183 1.00 86.25 132 HIS A CA 1
ATOM 985 C C . HIS A 1 132 ? 16.430 10.514 -17.177 1.00 86.25 132 HIS A C 1
ATOM 987 O O . HIS A 1 132 ? 17.013 11.000 -18.147 1.00 86.25 132 HIS A O 1
ATOM 993 N N . VAL A 1 133 ? 16.331 9.197 -16.974 1.00 86.88 133 VAL A N 1
ATOM 994 C CA . VAL A 1 133 ? 16.949 8.189 -17.849 1.00 86.88 133 VAL A CA 1
ATOM 995 C C . VAL A 1 133 ? 16.405 8.265 -19.279 1.00 86.88 133 VAL A C 1
ATOM 997 O O . VAL A 1 133 ? 17.185 8.226 -20.226 1.00 86.88 133 VAL A O 1
ATOM 1000 N N . LEU A 1 134 ? 15.090 8.429 -19.455 1.00 85.31 134 LEU A N 1
ATOM 1001 C CA . LEU A 1 134 ? 14.488 8.584 -20.788 1.00 85.31 134 LEU A CA 1
ATOM 1002 C C . LEU A 1 134 ? 15.036 9.810 -21.525 1.00 85.31 134 LEU A C 1
ATOM 1004 O O . LEU A 1 134 ? 15.387 9.721 -22.698 1.00 85.31 134 LEU A O 1
ATOM 1008 N N . ARG A 1 135 ? 15.186 10.929 -20.812 1.00 87.75 135 ARG A N 1
ATOM 1009 C CA . ARG A 1 135 ? 15.706 12.168 -21.392 1.00 87.75 135 ARG A CA 1
ATOM 1010 C C . ARG A 1 135 ? 17.160 12.034 -21.857 1.00 87.75 135 ARG A C 1
ATOM 1012 O O . ARG A 1 135 ? 17.510 12.588 -22.889 1.00 87.75 135 ARG A O 1
ATOM 1019 N N . ILE A 1 136 ? 17.984 11.266 -21.136 1.00 89.69 136 ILE A N 1
ATOM 1020 C CA . ILE A 1 136 ? 19.366 10.970 -21.552 1.00 89.69 136 ILE A CA 1
ATOM 1021 C C . ILE A 1 136 ? 19.381 10.225 -22.891 1.00 89.69 136 ILE A C 1
ATOM 1023 O O . ILE A 1 136 ? 20.148 10.588 -23.779 1.00 89.69 136 ILE A O 1
ATOM 1027 N N . PHE A 1 137 ? 18.527 9.213 -23.063 1.00 89.06 137 PHE A N 1
ATOM 1028 C CA . PHE A 1 137 ? 18.478 8.454 -24.315 1.00 89.06 137 PHE A CA 1
ATOM 1029 C C . PHE A 1 137 ? 18.019 9.302 -25.502 1.00 89.06 137 PHE A C 1
ATOM 1031 O O . PHE A 1 137 ? 18.559 9.149 -26.598 1.00 89.06 137 PHE A O 1
ATOM 1038 N N . ASP A 1 138 ? 17.064 10.205 -25.289 1.00 93.50 138 ASP A N 1
ATOM 1039 C CA . ASP A 1 138 ? 16.628 11.141 -26.325 1.00 93.50 138 ASP A CA 1
ATOM 1040 C C . ASP A 1 138 ? 17.759 12.111 -26.714 1.00 93.50 138 ASP A C 1
ATOM 1042 O O . ASP A 1 138 ? 18.038 12.285 -27.906 1.00 93.50 138 ASP A O 1
ATOM 1046 N N . ASP A 1 139 ? 18.471 12.670 -25.727 1.00 93.75 139 ASP A N 1
ATOM 1047 C CA . ASP A 1 139 ? 19.616 13.566 -25.943 1.00 93.75 139 ASP A CA 1
ATOM 1048 C C . ASP A 1 139 ? 20.755 12.849 -26.705 1.00 93.75 139 ASP A C 1
ATOM 1050 O O . ASP A 1 139 ? 21.315 13.388 -27.668 1.00 93.75 139 ASP A O 1
ATOM 1054 N N . GLU A 1 140 ? 21.077 11.605 -26.333 1.00 92.12 140 GLU A N 1
ATOM 1055 C CA . GLU A 1 140 ? 22.088 10.784 -27.013 1.00 92.12 140 GLU A CA 1
ATOM 1056 C C . GLU A 1 140 ? 21.671 10.396 -28.438 1.00 92.12 140 GLU A C 1
ATOM 1058 O O . GLU A 1 140 ? 22.487 10.451 -29.367 1.00 92.12 140 GLU A O 1
ATOM 1063 N N . ALA A 1 141 ? 20.402 10.036 -28.649 1.00 94.12 141 ALA A N 1
ATOM 1064 C CA . ALA A 1 141 ? 19.871 9.730 -29.974 1.00 94.12 141 ALA A CA 1
ATOM 1065 C C . ALA A 1 141 ? 19.931 10.956 -30.895 1.00 94.12 141 ALA A C 1
ATOM 1067 O O . ALA A 1 141 ? 20.350 10.843 -32.055 1.00 94.12 141 ALA A O 1
ATOM 1068 N N . GLN A 1 142 ? 19.577 12.132 -30.374 1.00 94.75 142 GLN A N 1
ATOM 1069 C CA . GLN A 1 142 ? 19.673 13.394 -31.101 1.00 94.75 142 GLN A CA 1
ATOM 1070 C C . GLN A 1 142 ? 21.130 13.733 -31.446 1.00 94.75 142 GLN A C 1
ATOM 1072 O O . GLN A 1 142 ? 21.424 14.106 -32.588 1.00 94.75 142 GLN A O 1
ATOM 1077 N N . ALA A 1 143 ? 22.060 13.548 -30.506 1.00 95.25 143 ALA A N 1
ATOM 1078 C CA . ALA A 1 143 ? 23.487 13.749 -30.747 1.00 95.25 143 ALA A CA 1
ATOM 1079 C C . ALA A 1 143 ? 24.025 12.800 -31.833 1.00 95.25 143 ALA A C 1
ATOM 1081 O O . ALA A 1 143 ? 24.728 13.238 -32.747 1.00 95.25 143 ALA A O 1
ATOM 1082 N N . MET A 1 144 ? 23.640 11.520 -31.798 1.00 95.12 144 MET A N 1
ATOM 1083 C CA . MET A 1 144 ? 24.026 10.541 -32.820 1.00 95.12 144 MET A CA 1
ATOM 1084 C C . MET A 1 144 ? 23.469 10.879 -34.205 1.00 95.12 144 MET A C 1
ATOM 1086 O O . MET A 1 144 ? 24.186 10.761 -35.202 1.00 95.12 144 MET A O 1
ATOM 1090 N N . GLN A 1 145 ? 22.209 11.309 -34.297 1.00 93.00 145 GLN A N 1
ATOM 1091 C CA . GLN A 1 145 ? 21.628 11.741 -35.571 1.00 93.00 145 GLN A CA 1
ATOM 1092 C C . GLN A 1 145 ? 22.331 12.987 -36.120 1.00 93.00 145 GLN A C 1
ATOM 1094 O O . GLN A 1 145 ? 22.605 13.049 -37.319 1.00 93.00 145 GLN A O 1
ATOM 1099 N N . SER A 1 146 ? 22.683 13.933 -35.248 1.00 96.12 146 SER A N 1
ATOM 1100 C CA . SER A 1 146 ? 23.450 15.131 -35.606 1.00 96.12 146 SER A CA 1
ATOM 1101 C C . SER A 1 146 ? 24.862 14.794 -36.103 1.00 96.12 146 SER A C 1
ATOM 1103 O O . SER A 1 146 ? 25.309 15.296 -37.133 1.00 96.12 146 SER A O 1
ATOM 1105 N N . ALA A 1 147 ? 25.559 13.870 -35.437 1.00 96.56 147 ALA A N 1
ATOM 1106 C CA . ALA A 1 147 ? 26.873 13.411 -35.883 1.00 96.56 147 ALA A CA 1
ATOM 1107 C C . ALA A 1 147 ? 26.801 12.732 -37.262 1.00 96.56 147 ALA A C 1
ATOM 1109 O O . ALA A 1 147 ? 27.626 13.008 -38.134 1.00 96.56 147 ALA A O 1
ATOM 1110 N N . ARG A 1 148 ? 25.781 11.892 -37.494 1.00 95.50 148 ARG A N 1
ATOM 1111 C CA . ARG A 1 148 ? 25.553 11.241 -38.795 1.00 95.50 148 ARG A CA 1
ATOM 1112 C C . ARG A 1 148 ? 25.242 12.246 -39.902 1.00 95.50 148 ARG A C 1
ATOM 1114 O O . ARG A 1 148 ? 25.787 12.120 -40.997 1.00 95.50 148 ARG A O 1
ATOM 1121 N N . SER A 1 149 ? 24.386 13.233 -39.634 1.00 95.31 149 SER A N 1
ATOM 1122 C CA . SER A 1 149 ? 24.048 14.264 -40.623 1.00 95.31 149 SER A CA 1
ATOM 1123 C C . SER A 1 149 ? 25.261 15.131 -40.966 1.00 95.31 149 SER A C 1
ATOM 1125 O O . SER A 1 149 ? 25.504 15.404 -42.142 1.00 95.31 149 SER A O 1
ATOM 1127 N N . SER A 1 150 ? 26.069 15.480 -39.964 1.00 95.25 150 SER A N 1
ATOM 1128 C CA . SER A 1 150 ? 27.325 16.212 -40.143 1.00 95.25 150 SER A CA 1
ATOM 1129 C C . SER A 1 150 ? 28.356 15.409 -40.947 1.00 95.25 150 SER A C 1
ATOM 1131 O O . SER A 1 150 ? 28.939 15.931 -41.896 1.00 95.25 150 SER A O 1
ATOM 1133 N N . SER A 1 151 ? 28.521 14.113 -40.648 1.00 97.00 151 SER A N 1
ATOM 1134 C CA . SER A 1 151 ? 29.429 13.222 -41.390 1.00 97.00 151 SER A CA 1
ATOM 1135 C C . SER A 1 151 ? 29.076 13.165 -42.874 1.00 97.00 151 SER A C 1
ATOM 1137 O O . SER A 1 151 ? 29.938 13.366 -43.727 1.00 97.00 151 SER A O 1
ATOM 1139 N N . ARG A 1 152 ? 27.790 12.973 -43.188 1.00 96.06 152 ARG A N 1
ATOM 1140 C CA . ARG A 1 152 ? 27.312 12.953 -44.573 1.00 96.06 152 ARG A CA 1
ATOM 1141 C C . ARG A 1 152 ? 27.550 14.289 -45.282 1.00 96.06 152 ARG A C 1
ATOM 1143 O O . ARG A 1 152 ?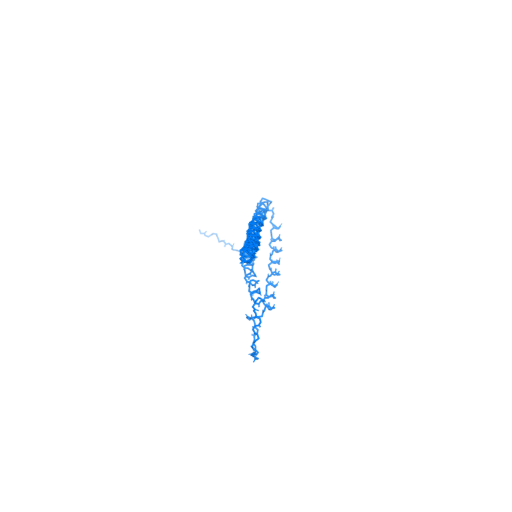 27.931 14.304 -46.446 1.00 96.06 152 ARG A O 1
ATOM 1150 N N . MET A 1 153 ? 27.342 15.411 -44.592 1.00 97.06 153 MET A N 1
ATOM 1151 C CA . MET A 1 153 ? 27.598 16.738 -45.162 1.00 97.06 153 MET A CA 1
ATOM 1152 C C . MET A 1 153 ? 29.071 16.909 -45.557 1.00 97.06 153 MET A C 1
ATOM 1154 O O . MET A 1 153 ? 29.358 17.460 -46.621 1.00 97.06 153 MET A O 1
ATOM 1158 N N . LEU A 1 154 ? 29.997 16.434 -44.718 1.00 96.50 154 LEU A N 1
ATOM 1159 C CA . LEU A 1 154 ? 31.433 16.485 -44.994 1.00 96.50 154 LEU A CA 1
ATOM 1160 C C . LEU A 1 154 ? 31.835 15.569 -46.154 1.00 96.50 154 LEU A C 1
ATOM 1162 O O . LEU A 1 154 ? 32.605 16.007 -47.006 1.00 96.50 154 LEU A O 1
ATOM 1166 N N . GLU A 1 155 ? 31.293 14.350 -46.226 1.00 95.56 155 GLU A N 1
ATOM 1167 C CA . GLU A 1 155 ? 31.499 13.443 -47.369 1.00 95.56 155 GLU A CA 1
ATOM 1168 C C . GLU A 1 155 ? 31.031 14.090 -48.679 1.00 95.56 155 GLU A C 1
ATOM 1170 O O . GLU A 1 155 ? 31.798 14.183 -49.635 1.00 95.56 155 GLU A O 1
ATOM 1175 N N . GLU A 1 156 ? 29.820 14.657 -48.700 1.00 96.50 156 GLU A N 1
ATOM 1176 C CA . GLU A 1 156 ? 29.300 15.347 -49.885 1.00 96.50 156 GLU A CA 1
ATOM 1177 C C . GLU A 1 156 ? 30.145 16.574 -50.274 1.00 96.50 156 GLU A C 1
ATOM 1179 O O . GLU A 1 156 ? 30.311 16.874 -51.460 1.00 96.50 156 GLU A O 1
ATOM 1184 N N . ALA A 1 157 ? 30.667 17.321 -49.297 1.00 96.12 157 ALA A N 1
ATOM 1185 C CA . ALA A 1 157 ? 31.549 18.458 -49.555 1.00 96.12 157 ALA A CA 1
ATOM 1186 C C . ALA A 1 157 ? 32.906 18.009 -50.122 1.00 96.12 157 ALA A C 1
ATOM 1188 O O . ALA A 1 157 ? 33.417 18.639 -51.054 1.00 96.12 157 ALA A O 1
ATOM 1189 N N . TYR A 1 158 ? 33.458 16.915 -49.594 1.00 94.81 158 TYR A N 1
ATOM 1190 C CA . TYR A 1 158 ? 34.694 16.313 -50.078 1.00 94.81 158 TYR A CA 1
ATOM 1191 C C . TYR A 1 158 ? 34.548 15.821 -51.522 1.00 94.81 158 TYR A C 1
ATOM 1193 O O . TYR A 1 158 ? 35.343 16.218 -52.375 1.00 94.81 158 TYR A O 1
ATOM 1201 N N . ASP A 1 159 ? 33.494 15.060 -51.825 1.00 96.75 159 ASP A N 1
ATOM 1202 C CA . ASP A 1 159 ? 33.229 14.534 -53.170 1.00 96.75 159 ASP A CA 1
ATOM 1203 C C . ASP A 1 159 ? 33.081 15.653 -54.204 1.00 96.75 159 ASP A C 1
ATOM 1205 O O . ASP A 1 159 ? 33.665 15.595 -55.291 1.00 96.75 159 ASP A O 1
ATOM 1209 N N . ARG A 1 160 ? 32.353 16.725 -53.855 1.00 95.69 160 ARG A N 1
ATOM 1210 C CA . ARG A 1 160 ? 32.253 17.919 -54.711 1.00 95.69 160 ARG A CA 1
ATOM 1211 C C . ARG A 1 160 ? 33.625 18.554 -54.940 1.00 95.69 160 ARG A C 1
ATOM 1213 O O . ARG A 1 160 ? 33.939 18.914 -56.073 1.00 95.69 160 ARG A O 1
ATOM 1220 N N . GLY A 1 161 ? 34.444 18.673 -53.894 1.00 95.00 161 GLY A N 1
ATOM 1221 C CA . GLY A 1 161 ? 35.805 19.204 -53.994 1.00 95.00 161 GLY A CA 1
ATOM 1222 C C . GLY A 1 161 ? 36.692 18.378 -54.929 1.00 95.00 161 GLY A C 1
ATOM 1223 O O . GLY A 1 161 ? 37.332 18.934 -55.824 1.00 95.00 161 GLY A O 1
ATOM 1224 N N . VAL A 1 162 ? 36.678 17.050 -54.780 1.00 95.75 162 VAL A N 1
ATOM 1225 C CA . VAL A 1 162 ? 37.435 16.123 -55.637 1.00 95.75 162 VAL A CA 1
ATOM 1226 C C . VAL A 1 162 ? 36.964 16.197 -57.089 1.00 95.75 162 VAL A C 1
ATOM 1228 O O . VAL A 1 162 ? 37.797 16.277 -57.991 1.00 95.75 162 VAL A O 1
ATOM 1231 N N . ALA A 1 163 ? 35.652 16.232 -57.337 1.00 94.56 163 ALA A N 1
ATOM 1232 C CA . ALA A 1 163 ? 35.101 16.336 -58.689 1.00 94.56 163 ALA A CA 1
ATOM 1233 C C . ALA A 1 163 ? 35.532 17.632 -59.397 1.00 94.56 163 ALA A C 1
ATOM 1235 O O . ALA A 1 163 ? 35.892 17.604 -60.577 1.00 94.56 163 ALA A O 1
ATOM 1236 N N . ILE A 1 164 ? 35.553 18.758 -58.673 1.00 93.69 164 ILE A N 1
ATOM 1237 C CA . ILE A 1 164 ? 36.055 20.033 -59.201 1.00 93.69 164 ILE A CA 1
ATOM 1238 C C . ILE A 1 164 ? 37.534 19.898 -59.578 1.00 93.69 164 ILE A C 1
ATOM 1240 O O . ILE A 1 164 ? 37.897 20.228 -60.709 1.00 93.69 164 ILE A O 1
ATOM 1244 N N . LEU A 1 165 ? 38.373 19.366 -58.682 1.00 93.19 165 LEU A N 1
ATOM 1245 C CA . LEU A 1 165 ? 39.805 19.178 -58.949 1.00 93.19 165 LEU A CA 1
ATOM 1246 C C . LEU A 1 165 ? 40.054 18.259 -60.151 1.00 93.19 165 LEU A C 1
ATOM 1248 O O . LEU A 1 165 ? 40.853 18.595 -61.025 1.00 93.19 165 LEU A O 1
ATOM 1252 N N . HIS A 1 166 ? 39.329 17.143 -60.238 1.00 91.56 166 HIS A N 1
ATOM 1253 C CA . HIS A 1 166 ? 39.400 16.234 -61.379 1.00 91.56 166 HIS A CA 1
ATOM 1254 C C . HIS A 1 166 ? 39.023 16.954 -62.682 1.00 91.56 166 HIS A C 1
ATOM 1256 O O . HIS A 1 166 ? 39.756 16.870 -63.663 1.00 91.56 166 HIS A O 1
ATOM 1262 N N . SER A 1 167 ? 37.934 17.734 -62.686 1.00 89.94 167 SER A N 1
ATOM 1263 C CA . SER A 1 167 ? 37.505 18.488 -63.873 1.00 89.94 167 SER A CA 1
ATOM 1264 C C . SER A 1 167 ? 38.540 19.517 -64.350 1.00 89.94 167 SER A C 1
ATOM 1266 O O . SER A 1 167 ? 38.705 19.698 -65.557 1.00 89.94 167 SER A O 1
ATOM 1268 N N . MET A 1 168 ? 39.264 20.161 -63.426 1.00 89.88 168 MET A N 1
ATOM 1269 C CA . MET A 1 168 ? 40.333 21.111 -63.752 1.00 89.88 168 MET A CA 1
ATOM 1270 C C . MET A 1 168 ? 41.553 20.410 -64.349 1.00 89.88 168 MET A C 1
ATOM 1272 O O . MET A 1 168 ? 42.124 20.907 -65.317 1.00 89.88 168 MET A O 1
ATOM 1276 N N . LEU A 1 169 ? 41.922 19.245 -63.808 1.00 85.88 169 LEU A N 1
ATOM 1277 C CA . LEU A 1 169 ? 43.031 18.441 -64.318 1.00 85.88 169 LEU A CA 1
ATOM 1278 C C . LEU A 1 169 ? 42.744 17.919 -65.735 1.00 85.88 169 LEU A C 1
ATOM 1280 O O . LEU A 1 169 ? 43.621 17.961 -66.591 1.00 85.88 169 LEU A O 1
ATOM 1284 N N . THR A 1 170 ? 41.513 17.474 -66.005 1.00 82.25 170 THR A N 1
ATOM 1285 C CA . THR A 1 170 ? 41.118 16.979 -67.335 1.00 82.25 170 THR A CA 1
ATOM 1286 C C . THR A 1 170 ? 41.016 18.100 -68.378 1.00 82.25 170 THR A C 1
ATOM 1288 O O . THR A 1 170 ? 41.333 17.868 -69.536 1.00 82.25 170 THR A O 1
ATOM 1291 N N . ARG A 1 171 ? 40.622 19.326 -67.993 1.00 73.88 171 ARG A N 1
ATOM 1292 C CA . ARG A 1 171 ? 40.541 20.493 -68.903 1.00 73.88 171 ARG A CA 1
ATOM 1293 C C . ARG A 1 171 ? 41.874 21.199 -69.177 1.00 73.88 171 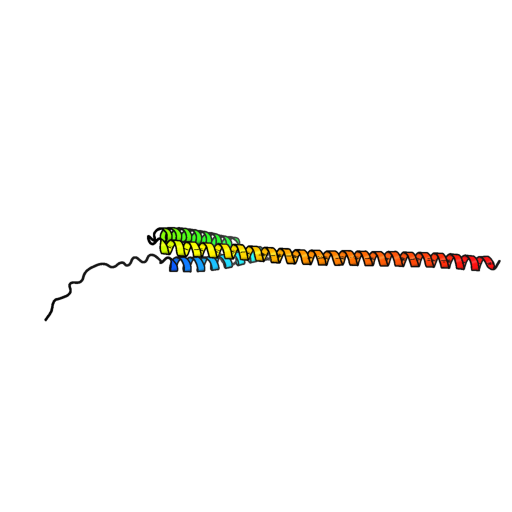ARG A C 1
ATOM 1295 O O . ARG A 1 171 ? 41.888 22.104 -70.000 1.00 73.88 171 ARG A O 1
ATOM 1302 N N . GLY A 1 172 ? 42.953 20.852 -68.474 1.00 62.31 172 GLY A N 1
ATOM 1303 C CA . GLY A 1 172 ? 44.287 21.439 -68.668 1.00 62.31 172 GLY A CA 1
ATOM 1304 C C . GLY A 1 172 ? 45.206 20.657 -69.617 1.00 62.31 172 GLY A C 1
ATOM 1305 O O . GLY A 1 172 ? 46.390 20.974 -69.675 1.00 62.31 172 GLY A O 1
ATOM 1306 N N . ILE A 1 173 ? 44.698 19.615 -70.288 1.00 57.94 173 ILE A N 1
ATOM 1307 C CA . ILE A 1 173 ? 45.467 18.706 -71.164 1.00 57.94 173 ILE A CA 1
ATOM 1308 C C . ILE A 1 173 ? 45.123 18.888 -72.667 1.00 57.94 173 ILE A C 1
ATOM 1310 O O . ILE A 1 173 ? 45.775 18.276 -73.508 1.00 57.94 173 ILE A O 1
ATOM 1314 N N . ASP A 1 174 ? 44.194 19.787 -73.015 1.00 48.34 174 ASP A N 1
ATOM 1315 C CA . ASP A 1 174 ? 43.958 20.280 -74.390 1.00 48.34 174 ASP A CA 1
ATOM 1316 C C . ASP A 1 174 ? 44.521 21.702 -74.568 1.00 48.34 174 ASP A C 1
ATOM 1318 O O . ASP A 1 174 ? 45.038 22.009 -75.668 1.00 48.34 174 ASP A O 1
#

InterPro domains:
  IPR027027 GOSR2/Membrin/Bos1 [PIRSF028865] (20-168)
  IPR060290 BOS1/GOSR2/MEM11, N-terminal domain [PF27021] (19-111)

pLDDT: mean 77.73, std 17.29, range [35.16, 97.06]